Protein AF-A0A3S2ANI4-F1 (afdb_monomer_lite)

Radius of gyration: 27.63 Å; chains: 1; bounding box: 49×28×84 Å

Foldseek 3Di:
DDDDDDPPPPDPDPDDQDPVNVVVVVVCVVVVVVVVVVVVVVVVVVVVVVVVCVVVVVVVVVVD

Sequence (64 aa):
MLFKRPVHRYGKTPEPVTPYQKAAQLWDERIGSSRLQARNWRIMALGCLALATGLSGGLVWQSM

Secondary structure (DSSP, 8-state):
------------PPPPPPHHHHHHHHHHHHHHHHHHHHHHHHHHHHHHHHHHHHHHHHHHHHH-

Structure (mmCIF, N/CA/C/O backbone):
data_AF-A0A3S2ANI4-F1
#
_entry.id   AF-A0A3S2ANI4-F1
#
loop_
_atom_site.group_PDB
_atom_site.id
_atom_site.type_symbol
_atom_site.label_atom_id
_atom_site.label_alt_id
_atom_site.label_comp_id
_atom_site.label_asym_id
_atom_site.label_entity_id
_atom_site.label_seq_id
_atom_site.pdbx_PDB_ins_code
_atom_site.Cartn_x
_atom_site.Cartn_y
_atom_site.Cartn_z
_atom_site.occupancy
_atom_site.B_iso_or_equiv
_atom_site.auth_seq_id
_atom_site.auth_comp_id
_atom_site.auth_asym_id
_atom_site.auth_atom_id
_atom_site.pdbx_PDB_model_num
ATOM 1 N N . MET A 1 1 ? 2.935 18.628 55.989 1.00 49.69 1 MET A N 1
ATOM 2 C CA . MET A 1 1 ? 2.857 17.920 54.691 1.00 49.69 1 MET A CA 1
ATOM 3 C C . MET A 1 1 ? 1.499 17.242 54.621 1.00 49.69 1 MET A C 1
ATOM 5 O O . MET A 1 1 ? 1.186 16.489 55.532 1.00 49.69 1 MET A O 1
ATOM 9 N N . LEU A 1 2 ? 0.666 17.566 53.628 1.00 68.06 2 LEU A N 1
ATOM 10 C CA . LEU A 1 2 ? -0.684 17.007 53.506 1.00 68.06 2 LEU A CA 1
ATOM 11 C C . LEU A 1 2 ? -0.669 15.907 52.442 1.00 68.06 2 LEU A C 1
ATOM 13 O O . LEU A 1 2 ? -0.412 16.182 51.270 1.00 68.06 2 LEU A O 1
ATOM 17 N N . PHE A 1 3 ? -0.902 14.664 52.859 1.00 77.12 3 PHE A N 1
ATOM 18 C CA . PHE A 1 3 ? -0.980 13.532 51.943 1.00 77.12 3 PHE A CA 1
ATOM 19 C C . PHE A 1 3 ? -2.183 13.715 51.009 1.00 77.12 3 PHE A C 1
ATOM 21 O O . PHE A 1 3 ? -3.328 13.790 51.457 1.00 77.12 3 PHE A O 1
ATOM 28 N N . LYS A 1 4 ? -1.924 13.814 49.702 1.00 72.31 4 LYS A N 1
ATOM 29 C CA . LYS A 1 4 ? -2.951 13.954 48.664 1.00 72.31 4 LYS A CA 1
ATOM 30 C C . LYS A 1 4 ? -3.157 12.593 48.003 1.00 72.31 4 LYS A C 1
ATOM 32 O O . LYS A 1 4 ? -2.251 12.081 47.351 1.00 72.31 4 LYS A O 1
ATOM 37 N N . ARG A 1 5 ? -4.344 12.004 48.176 1.00 75.00 5 ARG A N 1
ATOM 38 C CA . ARG A 1 5 ? -4.705 10.718 47.558 1.00 75.00 5 ARG A CA 1
ATOM 39 C C . ARG A 1 5 ? -4.679 10.850 46.024 1.00 75.00 5 ARG A C 1
ATOM 41 O O . ARG A 1 5 ? -5.327 11.763 45.506 1.00 75.00 5 ARG A O 1
ATOM 48 N N . PRO A 1 6 ? -3.999 9.952 45.288 1.00 70.94 6 PRO A N 1
ATOM 49 C CA . PRO A 1 6 ? -4.072 9.932 43.834 1.00 70.94 6 PRO A CA 1
ATOM 50 C C . PRO A 1 6 ? -5.505 9.597 43.416 1.00 70.94 6 PRO A C 1
ATOM 52 O O . PRO A 1 6 ? -6.039 8.542 43.764 1.00 70.94 6 PRO A O 1
ATOM 55 N N . VAL A 1 7 ? -6.151 10.506 42.690 1.00 71.94 7 VAL A N 1
ATOM 56 C CA . VAL A 1 7 ? -7.438 10.224 42.054 1.00 71.94 7 VAL A CA 1
ATOM 57 C C . VAL A 1 7 ? -7.136 9.356 40.838 1.00 71.94 7 VAL A C 1
ATOM 59 O O . VAL A 1 7 ? -6.639 9.859 39.831 1.00 71.94 7 VAL A O 1
ATOM 62 N N . HIS A 1 8 ? -7.416 8.054 40.925 1.00 67.06 8 HIS A N 1
ATOM 63 C CA . HIS A 1 8 ? -7.484 7.204 39.740 1.00 67.06 8 HIS A CA 1
ATOM 64 C C . HIS A 1 8 ? -8.634 7.726 38.874 1.00 67.06 8 HIS A C 1
ATOM 66 O O . HIS A 1 8 ? -9.799 7.398 39.088 1.00 67.06 8 HIS A O 1
ATOM 72 N N . ARG A 1 9 ? -8.318 8.582 37.896 1.00 66.81 9 ARG A N 1
ATOM 73 C CA . ARG A 1 9 ? -9.188 8.744 36.735 1.00 66.81 9 ARG A CA 1
ATOM 74 C C . ARG A 1 9 ? -9.161 7.393 36.044 1.00 66.81 9 ARG A C 1
ATOM 76 O O . ARG A 1 9 ? -8.180 7.073 35.379 1.00 66.81 9 ARG A O 1
ATOM 83 N N . TYR A 1 10 ? -10.204 6.594 36.244 1.00 64.12 10 TYR A N 1
ATOM 84 C CA . TYR A 1 10 ? -10.531 5.535 35.304 1.00 64.12 10 TYR A CA 1
ATOM 85 C C . TYR A 1 10 ? -10.664 6.245 33.959 1.00 64.12 10 TYR A C 1
ATOM 87 O O . TYR A 1 10 ? -11.621 6.985 33.730 1.00 64.12 10 TYR A O 1
ATOM 95 N N . GLY A 1 11 ? -9.601 6.183 33.151 1.00 66.62 11 GLY A N 1
ATOM 96 C CA . GLY A 1 11 ? -9.612 6.736 31.807 1.00 66.62 11 GLY A CA 1
ATOM 97 C C . GLY A 1 11 ? -10.857 6.199 31.126 1.00 66.62 11 GLY A C 1
ATOM 98 O O . GLY A 1 11 ? -11.163 5.024 31.328 1.00 66.62 11 GLY A O 1
ATOM 99 N N . LYS A 1 12 ? -11.596 7.081 30.435 1.00 66.38 12 LYS A N 1
ATOM 100 C CA . LYS A 1 12 ? -12.835 6.765 29.710 1.00 66.38 12 LYS A CA 1
ATOM 101 C C . LYS A 1 12 ? -12.769 5.326 29.214 1.00 66.38 12 LYS A C 1
ATOM 103 O O . LYS A 1 12 ? -12.014 5.041 28.285 1.00 66.38 12 LYS A O 1
ATOM 108 N N . THR A 1 13 ? -13.496 4.429 29.872 1.00 69.44 13 THR A N 1
ATOM 109 C CA . THR A 1 13 ? -13.629 3.066 29.384 1.00 69.44 13 THR A CA 1
ATOM 110 C C . THR A 1 13 ? -14.240 3.190 27.993 1.00 69.44 13 THR A C 1
ATOM 112 O O . THR A 1 13 ? -15.277 3.849 27.863 1.00 69.44 13 THR A O 1
ATOM 115 N N . PRO A 1 14 ? -13.575 2.680 26.941 1.00 73.75 14 PRO A N 1
ATOM 116 C CA . PRO A 1 14 ? -14.129 2.750 25.600 1.00 73.75 14 PRO A CA 1
ATOM 117 C C . PRO A 1 14 ? -15.488 2.050 25.591 1.00 73.75 14 PRO A C 1
ATOM 119 O O . PRO A 1 14 ? -15.715 1.111 26.361 1.00 73.75 14 PRO A O 1
ATOM 122 N N . GLU A 1 15 ? -16.401 2.538 24.754 1.00 79.56 15 GLU A N 1
ATOM 123 C CA . GLU A 1 15 ? -17.736 1.958 24.671 1.00 79.56 15 GLU A CA 1
ATOM 124 C C . GLU A 1 15 ? -17.652 0.457 24.341 1.00 79.56 15 GLU A C 1
ATOM 126 O O . GLU A 1 15 ? -16.797 0.047 23.544 1.00 79.56 15 GLU A O 1
ATOM 131 N N . PRO A 1 16 ? -18.499 -0.387 24.957 1.00 80.00 16 PRO A N 1
ATOM 132 C CA . PRO A 1 16 ? -18.466 -1.822 24.719 1.00 80.00 16 PRO A CA 1
ATOM 133 C C . PRO A 1 16 ? -18.726 -2.134 23.242 1.00 80.00 16 PRO A C 1
ATOM 135 O O . PRO A 1 16 ? -19.792 -1.825 22.711 1.00 80.00 16 PRO A O 1
ATOM 138 N N . VAL A 1 17 ? -17.768 -2.789 22.582 1.00 85.56 17 VAL A N 1
ATOM 139 C CA . VAL A 1 17 ? -17.927 -3.220 21.187 1.00 85.56 17 VAL A CA 1
ATOM 140 C C . VAL A 1 17 ? -18.879 -4.410 21.139 1.00 85.56 17 VAL A C 1
ATOM 142 O O . VAL A 1 17 ? -18.615 -5.455 21.746 1.00 85.56 17 VAL A O 1
ATOM 145 N N . THR A 1 18 ? -19.978 -4.273 20.401 1.00 92.25 18 THR A N 1
ATOM 146 C CA . THR A 1 18 ? -20.958 -5.357 20.263 1.00 92.25 18 THR A CA 1
ATOM 147 C C . THR A 1 18 ? -20.384 -6.516 19.432 1.00 92.25 18 THR A C 1
ATOM 149 O O . THR A 1 18 ? -19.504 -6.310 18.590 1.00 92.25 18 THR A O 1
ATOM 152 N N . PRO A 1 19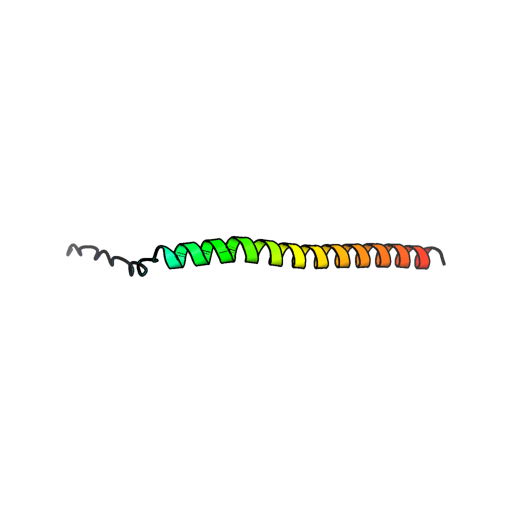 ? -20.872 -7.759 19.603 1.00 90.50 19 PRO A N 1
ATOM 153 C CA . PRO A 1 19 ? -20.432 -8.893 18.783 1.00 90.50 19 PRO A CA 1
ATOM 154 C C . PRO A 1 19 ? -20.581 -8.650 17.271 1.00 90.50 19 PRO A C 1
ATOM 156 O O . PRO A 1 19 ? -19.718 -9.051 16.493 1.00 90.50 19 PRO A O 1
ATOM 159 N N . TYR A 1 20 ? -21.628 -7.928 16.860 1.00 91.19 20 TYR A N 1
ATOM 160 C CA . TYR A 1 20 ? -21.845 -7.540 15.464 1.00 91.19 20 TYR A CA 1
ATOM 161 C C . TYR A 1 20 ? -20.770 -6.578 14.947 1.00 91.19 20 TYR A C 1
ATOM 163 O O . TYR A 1 20 ? -20.286 -6.740 13.829 1.00 91.19 20 TYR A O 1
ATOM 171 N N . GLN A 1 21 ? -20.340 -5.620 15.773 1.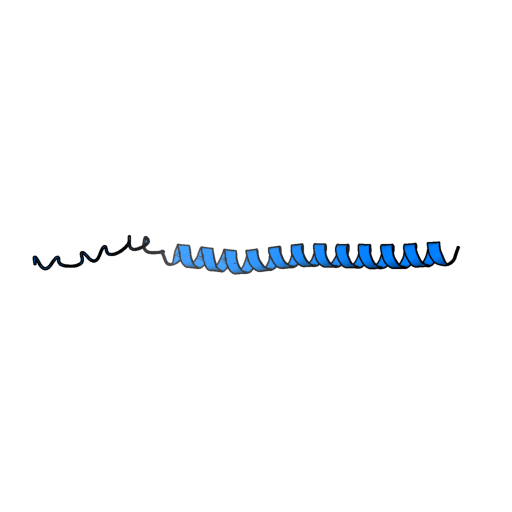00 90.12 21 GLN A N 1
ATOM 172 C CA . GLN A 1 21 ? -19.247 -4.711 15.419 1.00 90.12 21 GLN A CA 1
ATOM 173 C C . GLN A 1 21 ? -17.913 -5.459 15.264 1.00 90.12 21 GLN A C 1
ATOM 175 O O . GLN A 1 21 ? -17.162 -5.177 14.333 1.00 90.12 21 GLN A O 1
ATOM 180 N N . LYS A 1 22 ? -17.642 -6.469 16.104 1.00 89.56 22 LYS A N 1
ATOM 181 C CA . LYS A 1 22 ? -16.450 -7.327 15.952 1.00 89.56 22 LYS A CA 1
ATOM 182 C C . LYS A 1 22 ? -16.468 -8.131 14.651 1.00 89.56 22 LYS A C 1
ATOM 184 O O . LYS A 1 22 ? -15.434 -8.265 14.002 1.00 89.56 22 LYS A O 1
ATOM 189 N N . ALA A 1 23 ? -17.628 -8.657 14.255 1.00 91.62 23 ALA A N 1
ATOM 190 C CA . ALA A 1 23 ? -17.765 -9.395 13.000 1.00 91.62 23 ALA A CA 1
ATOM 191 C C . ALA A 1 23 ? -17.501 -8.502 11.775 1.00 91.62 23 ALA A C 1
ATOM 193 O O . ALA A 1 23 ? -16.819 -8.931 10.845 1.00 91.62 23 ALA A O 1
ATOM 194 N N . ALA A 1 24 ? -17.976 -7.251 11.802 1.00 90.25 24 ALA A N 1
ATOM 195 C CA . ALA A 1 24 ? -17.693 -6.268 10.757 1.00 90.25 24 ALA A CA 1
ATOM 196 C C . ALA A 1 24 ? -16.191 -5.941 10.658 1.00 90.25 24 ALA A C 1
ATOM 198 O O . ALA A 1 24 ? -15.636 -5.959 9.563 1.00 90.25 24 ALA A O 1
ATOM 199 N N . GLN A 1 25 ? -15.503 -5.748 11.790 1.00 88.31 25 GLN A N 1
ATOM 200 C CA . GLN A 1 25 ? -14.050 -5.523 11.807 1.00 88.31 25 GLN A CA 1
ATOM 201 C C . GLN A 1 25 ? -13.270 -6.694 11.191 1.00 88.31 25 GLN A C 1
ATOM 203 O O . GLN A 1 25 ? -12.397 -6.482 10.354 1.00 88.31 25 GLN A O 1
ATOM 208 N N . LEU A 1 26 ? -13.623 -7.932 11.551 1.00 90.81 26 LEU A N 1
ATOM 209 C CA . LEU A 1 26 ? -13.013 -9.145 10.992 1.00 90.81 26 LEU A CA 1
ATOM 210 C C . LEU A 1 26 ? -13.229 -9.276 9.479 1.00 90.81 26 LEU A C 1
ATOM 212 O O . LEU A 1 26 ? -12.355 -9.767 8.763 1.00 90.81 26 LEU A O 1
ATOM 216 N N . TRP A 1 27 ? -14.397 -8.863 8.985 1.00 89.94 27 TRP A N 1
ATOM 217 C CA . TRP A 1 27 ? -14.683 -8.826 7.553 1.00 89.94 27 TRP A CA 1
ATOM 218 C C . TRP A 1 27 ? -13.803 -7.797 6.832 1.00 89.94 27 TRP A C 1
ATOM 220 O O . TRP A 1 27 ? -13.143 -8.131 5.842 1.00 89.94 27 TRP A O 1
ATOM 230 N N . ASP A 1 28 ? -13.744 -6.574 7.359 1.00 90.38 28 ASP A N 1
ATOM 231 C CA . ASP A 1 28 ? -12.938 -5.489 6.798 1.00 90.38 28 ASP A CA 1
ATOM 232 C C . ASP A 1 28 ? -11.445 -5.823 6.801 1.00 90.38 28 ASP A C 1
ATOM 234 O O . ASP A 1 28 ? -10.747 -5.531 5.832 1.00 90.38 28 ASP A O 1
ATOM 238 N N . GLU A 1 29 ? -10.949 -6.503 7.831 1.00 90.56 29 GLU A N 1
ATOM 239 C CA . GLU A 1 29 ? -9.546 -6.907 7.929 1.00 90.56 29 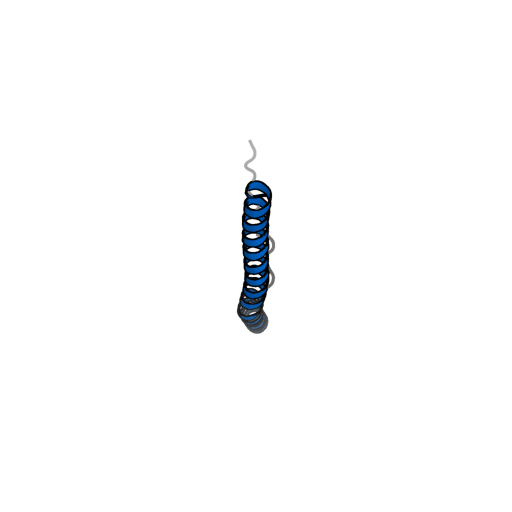GLU A CA 1
ATOM 240 C C . GLU A 1 29 ? -9.166 -7.949 6.858 1.00 90.56 29 GLU A C 1
ATOM 242 O O . GLU A 1 29 ? -8.113 -7.847 6.215 1.00 90.56 29 GLU A O 1
ATOM 247 N N . ARG A 1 30 ? -10.056 -8.908 6.571 1.00 87.19 30 ARG A N 1
ATOM 248 C CA . ARG A 1 30 ? -9.850 -9.929 5.522 1.00 87.19 30 ARG A CA 1
ATOM 249 C C . ARG A 1 30 ? -9.868 -9.333 4.113 1.00 87.19 30 ARG A C 1
ATOM 251 O O . ARG A 1 30 ? -9.020 -9.660 3.279 1.00 87.19 30 ARG A O 1
ATOM 258 N N . ILE A 1 31 ? 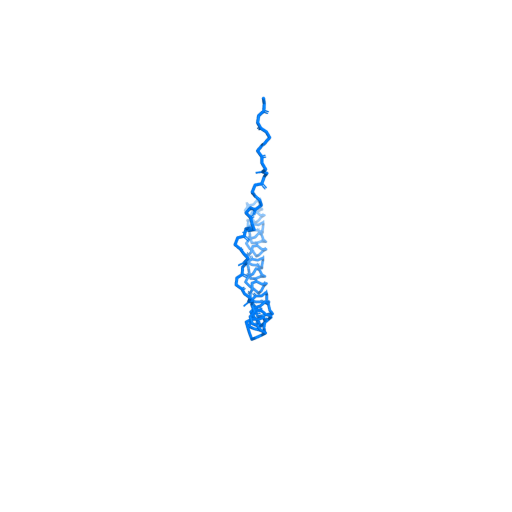-10.823 -8.449 3.834 1.00 88.38 31 ILE A N 1
ATOM 259 C CA . ILE A 1 31 ? -10.984 -7.840 2.506 1.00 88.38 31 ILE A CA 1
ATOM 260 C C . ILE A 1 31 ? -9.976 -6.702 2.285 1.00 88.38 31 ILE A C 1
ATOM 262 O O . ILE A 1 31 ? -9.396 -6.572 1.202 1.00 88.38 31 ILE A O 1
ATOM 266 N N . GLY A 1 32 ? -9.745 -5.880 3.306 1.00 88.62 32 GLY A N 1
ATOM 267 C CA . GLY A 1 32 ? -8.868 -4.714 3.260 1.00 88.62 32 GLY A CA 1
ATOM 268 C C . GLY A 1 32 ? -7.406 -5.087 3.033 1.00 88.62 32 GLY A C 1
ATOM 269 O O . GLY A 1 32 ? -6.755 -4.507 2.160 1.00 88.62 32 GLY A O 1
ATOM 270 N N . SER A 1 33 ? -6.911 -6.106 3.743 1.00 87.62 33 SER A N 1
ATOM 271 C CA . SER A 1 33 ? -5.529 -6.591 3.602 1.00 87.62 33 SER A CA 1
ATOM 272 C C . SER A 1 33 ? -5.233 -7.109 2.190 1.00 87.62 33 SER A C 1
ATOM 274 O O . SER A 1 33 ? -4.204 -6.767 1.603 1.00 87.62 33 SER A O 1
ATOM 276 N N . SER A 1 34 ? -6.168 -7.860 1.606 1.00 88.56 34 SER A N 1
ATOM 277 C CA . SER A 1 34 ? -6.060 -8.400 0.245 1.00 88.56 34 SER A CA 1
ATOM 278 C C . SER A 1 34 ? -5.994 -7.290 -0.813 1.00 88.56 34 SER A C 1
ATOM 280 O O . SER A 1 34 ? -5.169 -7.326 -1.728 1.00 88.56 34 SER A O 1
ATOM 282 N N . ARG A 1 35 ? -6.823 -6.246 -0.670 1.00 90.12 35 ARG A N 1
ATOM 283 C CA . ARG A 1 35 ? -6.834 -5.0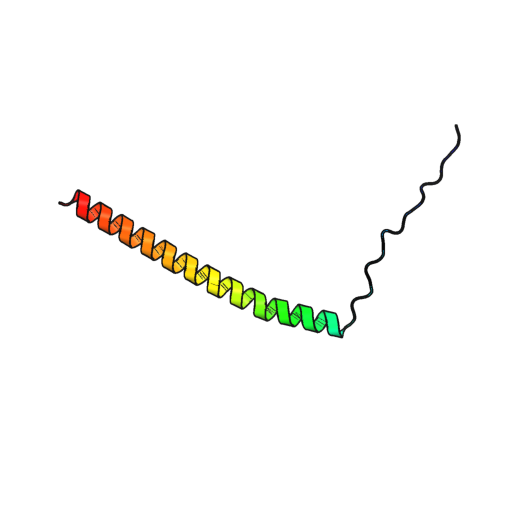86 -1.579 1.00 90.12 35 ARG A CA 1
ATOM 284 C C . ARG A 1 35 ? -5.541 -4.278 -1.508 1.00 90.12 35 ARG A C 1
ATOM 286 O O . ARG A 1 35 ? -5.017 -3.868 -2.547 1.00 90.12 35 ARG A O 1
ATOM 293 N N . LEU A 1 36 ? -5.028 -4.049 -0.299 1.00 87.62 36 LEU A N 1
ATOM 294 C CA . LEU A 1 36 ? -3.797 -3.288 -0.098 1.00 87.62 36 LEU A CA 1
ATOM 295 C C . LEU A 1 36 ? -2.586 -4.023 -0.693 1.00 87.62 36 LEU A C 1
ATOM 297 O O . LEU A 1 36 ? -1.782 -3.405 -1.390 1.00 87.62 36 LEU A O 1
ATOM 301 N N . GLN A 1 37 ? -2.506 -5.343 -0.490 1.00 91.62 37 GLN A N 1
ATOM 302 C CA . GLN A 1 37 ? -1.478 -6.197 -1.094 1.00 91.62 37 GLN A CA 1
ATOM 303 C C . GLN A 1 37 ? -1.523 -6.151 -2.619 1.00 91.62 37 GLN A C 1
ATOM 305 O O . GLN A 1 37 ? -0.494 -5.916 -3.247 1.00 91.62 37 GLN A O 1
ATOM 310 N N . ALA A 1 38 ? -2.708 -6.288 -3.223 1.00 93.81 38 ALA A N 1
ATOM 311 C CA . ALA A 1 38 ? -2.851 -6.215 -4.675 1.00 93.81 38 ALA A CA 1
ATOM 312 C C . ALA A 1 38 ? -2.379 -4.862 -5.238 1.00 93.81 38 ALA A C 1
ATOM 314 O O . ALA A 1 38 ? -1.702 -4.815 -6.267 1.00 93.81 38 ALA A O 1
ATOM 315 N N . ARG A 1 39 ? -2.687 -3.747 -4.555 1.00 92.19 39 ARG A N 1
ATOM 316 C CA . ARG A 1 39 ? -2.189 -2.418 -4.947 1.00 92.19 39 ARG A CA 1
ATOM 317 C C . ARG A 1 39 ? -0.670 -2.324 -4.817 1.00 92.19 39 ARG A C 1
ATOM 319 O O . ARG A 1 39 ? -0.024 -1.830 -5.736 1.00 92.19 39 ARG A O 1
ATOM 326 N N . ASN A 1 40 ? -0.108 -2.802 -3.709 1.00 95.62 40 ASN A N 1
ATOM 327 C CA . ASN A 1 40 ? 1.334 -2.770 -3.482 1.00 95.62 40 ASN A CA 1
ATOM 328 C C . ASN A 1 40 ? 2.088 -3.617 -4.518 1.00 95.62 40 ASN A C 1
ATOM 330 O O . ASN A 1 40 ? 3.118 -3.199 -5.037 1.00 95.62 40 ASN A O 1
ATOM 334 N N . TRP A 1 41 ? 1.522 -4.765 -4.897 1.00 97.12 41 TRP A N 1
ATOM 335 C CA . TRP A 1 41 ? 2.093 -5.641 -5.915 1.00 97.12 41 TRP A CA 1
ATOM 336 C C . TRP A 1 41 ? 2.148 -4.976 -7.294 1.00 97.12 41 TRP A C 1
ATOM 338 O O . TRP A 1 41 ? 3.158 -5.069 -7.987 1.00 97.12 41 TRP A O 1
ATOM 348 N N . ARG A 1 42 ? 1.108 -4.218 -7.666 1.00 96.12 42 ARG A N 1
ATOM 349 C CA . ARG A 1 42 ? 1.114 -3.425 -8.907 1.00 96.12 42 ARG A CA 1
ATOM 350 C C . ARG A 1 42 ? 2.222 -2.372 -8.907 1.00 96.12 42 ARG A C 1
ATOM 352 O O . ARG A 1 42 ? 2.896 -2.209 -9.917 1.00 96.12 42 ARG A O 1
ATOM 359 N N . ILE A 1 43 ? 2.424 -1.684 -7.782 1.00 97.25 43 ILE A N 1
ATOM 360 C CA . ILE A 1 43 ? 3.482 -0.672 -7.648 1.00 97.25 43 ILE A CA 1
ATOM 361 C C . ILE A 1 43 ? 4.863 -1.323 -7.766 1.00 97.25 43 ILE A C 1
ATOM 363 O O . ILE A 1 43 ? 5.702 -0.820 -8.508 1.00 97.25 43 ILE A O 1
ATOM 367 N N . MET A 1 44 ? 5.080 -2.466 -7.109 1.00 97.94 44 MET A N 1
ATOM 368 C CA . MET A 1 44 ? 6.326 -3.231 -7.229 1.00 97.94 44 MET A CA 1
ATOM 369 C C . MET A 1 44 ? 6.603 -3.648 -8.676 1.00 97.94 44 MET A C 1
ATOM 371 O O . MET A 1 44 ? 7.704 -3.425 -9.169 1.00 97.94 44 MET A O 1
ATOM 375 N N . ALA A 1 45 ? 5.603 -4.191 -9.378 1.00 97.56 45 ALA A N 1
ATOM 376 C CA . ALA A 1 45 ? 5.750 -4.604 -10.772 1.00 97.56 45 ALA A CA 1
ATOM 377 C C . ALA A 1 45 ? 6.131 -3.427 -11.687 1.00 97.56 45 ALA A C 1
ATOM 379 O O . ALA A 1 45 ? 7.064 -3.539 -12.481 1.00 97.56 45 ALA A O 1
ATOM 380 N N . LEU A 1 46 ? 5.456 -2.282 -11.538 1.00 98.12 46 LEU A N 1
ATOM 381 C CA . LEU A 1 46 ? 5.776 -1.070 -12.297 1.00 98.12 46 LEU A CA 1
ATOM 382 C C . LEU A 1 46 ? 7.166 -0.521 -11.951 1.00 98.12 46 LEU A C 1
ATOM 384 O O . LEU A 1 46 ? 7.895 -0.112 -12.850 1.00 98.12 46 LEU A O 1
ATOM 388 N N . GLY A 1 47 ? 7.559 -0.556 -10.676 1.00 98.31 47 GLY A N 1
ATOM 389 C CA . GLY A 1 47 ? 8.895 -0.155 -10.235 1.00 98.31 47 GLY A CA 1
ATOM 390 C C . GLY A 1 47 ? 9.994 -1.027 -10.844 1.00 98.31 47 GLY A C 1
ATOM 391 O O . GLY A 1 47 ? 10.959 -0.503 -11.395 1.00 98.31 47 GLY A O 1
ATOM 392 N N . CYS A 1 48 ? 9.826 -2.352 -10.825 1.00 98.25 48 CYS A N 1
ATOM 393 C CA . CYS A 1 48 ? 10.756 -3.281 -11.468 1.00 98.25 48 CYS A CA 1
ATOM 394 C C . CYS A 1 48 ? 10.834 -3.061 -12.983 1.00 98.25 48 CYS A C 1
ATOM 396 O O . CYS A 1 48 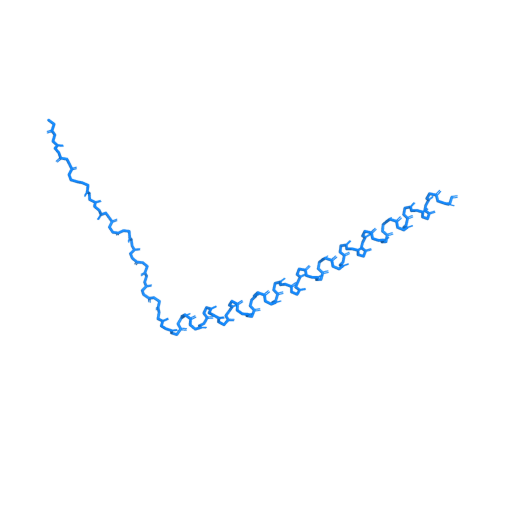? 11.929 -3.076 -13.541 1.00 98.25 48 CYS A O 1
ATOM 398 N N . LEU A 1 49 ? 9.699 -2.818 -13.644 1.00 98.44 49 LEU A N 1
ATOM 399 C CA . LEU A 1 49 ? 9.667 -2.542 -15.079 1.00 98.44 49 LEU A CA 1
ATOM 400 C C . LEU A 1 49 ? 10.402 -1.239 -15.413 1.00 98.44 49 LEU A C 1
ATOM 402 O O . LEU A 1 49 ? 11.218 -1.220 -16.332 1.00 98.44 49 LEU A O 1
ATOM 406 N N . ALA A 1 50 ? 10.176 -0.172 -14.645 1.00 98.38 50 ALA A N 1
ATOM 407 C CA . ALA A 1 50 ? 10.881 1.095 -14.814 1.00 98.38 50 ALA A CA 1
ATOM 408 C C . ALA A 1 50 ? 12.397 0.932 -14.627 1.00 98.38 50 ALA A C 1
ATOM 410 O O . ALA A 1 50 ? 13.166 1.411 -15.458 1.00 98.38 50 ALA A O 1
ATOM 411 N N . LEU A 1 51 ? 12.826 0.200 -13.593 1.00 98.44 51 LEU A N 1
ATOM 412 C CA . LEU A 1 51 ? 14.241 -0.101 -13.357 1.00 98.44 51 LEU A CA 1
ATOM 413 C C . LEU A 1 51 ? 14.854 -0.900 -14.509 1.00 98.44 51 LEU A C 1
ATOM 415 O O . LEU A 1 51 ? 15.904 -0.519 -15.017 1.00 98.44 51 LEU A O 1
ATOM 419 N N . ALA A 1 52 ? 14.196 -1.970 -14.958 1.00 98.31 52 ALA A N 1
ATOM 420 C CA . ALA A 1 52 ? 14.687 -2.792 -16.060 1.00 98.31 52 ALA A CA 1
ATOM 421 C C . ALA A 1 52 ? 14.812 -1.983 -17.359 1.00 98.31 52 ALA A C 1
ATOM 423 O O . ALA A 1 52 ? 15.827 -2.070 -18.051 1.00 98.31 52 ALA A O 1
ATOM 424 N N . THR A 1 53 ? 13.808 -1.156 -17.661 1.00 98.25 53 THR A N 1
ATOM 425 C CA . THR A 1 53 ? 13.795 -0.306 -18.859 1.00 98.25 53 THR A CA 1
ATOM 426 C C . THR A 1 53 ? 14.864 0.781 -18.774 1.00 98.25 53 THR A C 1
ATOM 428 O O . THR A 1 53 ? 15.577 1.008 -19.745 1.00 98.25 53 THR A O 1
ATOM 431 N N . GLY A 1 54 ? 15.027 1.417 -17.610 1.00 98.12 54 GLY A N 1
ATOM 432 C CA . GLY A 1 54 ? 16.046 2.441 -17.377 1.00 98.12 54 GLY A CA 1
ATOM 433 C C . GLY A 1 54 ? 17.468 1.893 -17.477 1.00 98.12 54 GLY A C 1
ATOM 434 O O . GLY A 1 54 ? 18.303 2.484 -18.155 1.00 98.12 54 GLY A O 1
ATOM 435 N N . LEU A 1 55 ? 17.735 0.732 -16.870 1.00 98.00 55 LEU A N 1
ATOM 436 C CA . LEU A 1 55 ? 19.033 0.060 -16.971 1.00 98.00 55 LEU A CA 1
ATOM 437 C C . LEU A 1 55 ? 19.334 -0.369 -18.409 1.00 98.00 55 LEU A C 1
ATOM 439 O O . LEU A 1 55 ? 20.424 -0.109 -18.908 1.00 98.00 55 LEU A O 1
ATOM 443 N N . SER A 1 56 ? 18.359 -0.976 -19.090 1.00 97.69 56 SER A N 1
ATOM 444 C CA . SER A 1 56 ? 18.521 -1.398 -20.485 1.00 97.69 56 SER A CA 1
ATOM 445 C C . SER A 1 56 ? 18.742 -0.197 -21.407 1.00 97.69 56 SER A C 1
ATOM 447 O O . SER A 1 56 ? 19.636 -0.226 -22.243 1.00 97.69 56 SER A O 1
ATOM 449 N N . GLY A 1 57 ? 17.979 0.885 -21.228 1.00 97.81 57 GLY A N 1
ATOM 450 C CA . GLY A 1 57 ? 18.142 2.122 -21.992 1.00 97.81 57 GLY A CA 1
ATOM 451 C C . GLY A 1 57 ? 19.491 2.801 -21.745 1.00 97.81 57 GLY A C 1
ATOM 452 O O . GLY A 1 57 ? 20.134 3.241 -22.693 1.00 97.81 57 GLY A O 1
ATOM 453 N N . GLY A 1 58 ? 19.956 2.830 -20.492 1.00 97.50 58 GLY A N 1
ATOM 454 C CA . GLY A 1 58 ? 21.287 3.331 -20.145 1.00 97.50 58 GLY A CA 1
ATOM 455 C C . GLY A 1 58 ? 22.407 2.504 -20.778 1.00 97.50 58 GLY A C 1
ATOM 456 O O . GLY A 1 58 ? 23.362 3.071 -21.302 1.00 97.50 58 GLY A O 1
ATOM 457 N N . LEU A 1 59 ? 22.261 1.175 -20.800 1.00 97.44 59 LEU A N 1
ATOM 458 C CA . LEU A 1 59 ? 23.207 0.288 -21.475 1.00 97.44 59 LEU A CA 1
ATOM 459 C C . LEU A 1 59 ? 23.226 0.537 -22.987 1.00 97.44 59 LEU A C 1
ATOM 461 O O . LEU A 1 59 ? 24.305 0.649 -23.559 1.00 97.44 59 LEU A O 1
ATOM 465 N N . VAL A 1 60 ? 22.052 0.679 -23.617 1.00 97.19 60 VAL A N 1
ATOM 466 C CA . VAL A 1 60 ? 21.944 1.014 -25.046 1.00 97.19 60 VAL A CA 1
ATOM 467 C C . VAL A 1 60 ? 22.672 2.322 -25.340 1.00 97.19 60 VAL A C 1
ATOM 469 O O . VAL A 1 60 ? 23.504 2.345 -26.239 1.00 97.19 60 VAL A O 1
ATOM 472 N N . TRP A 1 61 ? 22.430 3.370 -24.548 1.00 97.19 61 TRP A N 1
ATOM 473 C CA . TRP A 1 61 ? 23.105 4.660 -24.698 1.00 97.19 61 TRP A CA 1
ATOM 474 C C . TRP A 1 61 ? 24.624 4.553 -24.553 1.00 97.19 61 TRP A C 1
ATOM 476 O O . TRP A 1 61 ? 25.351 5.185 -25.304 1.00 97.19 61 TRP A O 1
ATOM 486 N N . GLN A 1 62 ? 25.110 3.755 -23.600 1.00 96.69 62 GLN A N 1
ATOM 487 C CA . GLN A 1 62 ? 26.545 3.515 -23.435 1.00 96.69 62 GLN A CA 1
ATOM 488 C C . GLN A 1 62 ? 27.149 2.764 -24.632 1.00 96.69 62 GLN A C 1
ATOM 490 O O . GLN A 1 62 ? 28.325 2.940 -24.939 1.00 96.69 62 GLN A O 1
ATOM 495 N N . SER A 1 63 ? 26.371 1.881 -25.259 1.00 90.44 63 SER A N 1
ATOM 496 C CA . SER A 1 63 ? 26.804 1.066 -26.397 1.00 90.44 63 SER A CA 1
ATOM 497 C C . SER A 1 63 ? 26.640 1.737 -27.768 1.00 90.44 63 SER A C 1
ATOM 499 O O . SER A 1 63 ? 27.059 1.144 -28.762 1.00 90.44 63 SER A O 1
ATOM 501 N N . MET A 1 64 ? 26.026 2.925 -27.822 1.00 85.31 64 MET A N 1
ATOM 502 C CA . MET A 1 64 ? 25.959 3.795 -29.006 1.00 85.31 64 MET A CA 1
ATOM 503 C C . MET A 1 64 ? 27.156 4.744 -29.039 1.00 85.31 64 MET A C 1
ATOM 505 O O . MET A 1 64 ? 27.710 4.916 -30.146 1.00 85.31 64 MET A O 1
#

pLDDT: mean 87.61, std 11.41, range [49.69, 98.44]